Protein AF-A0A517WJJ6-F1 (afdb_monomer_lite)

Radius of gyration: 26.4 Å; chains: 1; bounding box: 79×37×72 Å

InterPro domains:
  IPR011010 DNA breaking-rejoining enzyme, catalytic core [SSF56349] (22-117)
  IPR013762 Integrase-like, catalytic domain superfamily [G3DSA:1.10.443.10] (5-131)

Organism: NCBI:txid2605989

Sequence (142 aa):
MDLEEQPGAINPDYINVLTIQHDRKFARIKRTERTLSSTVSKQIVDVGEKANVVVGDKGNIDKETGKRKPRYASAHDLRREFGERWSLKVMPDVLTLLMRHSNIDTTMKYYVGRNAQKAVEVIWEAHREISLTPRTELERGR

pLDDT: mean 73.51, std 19.71, range [34.72, 95.62]

Structure (mmCIF, N/CA/C/O backbone):
data_AF-A0A517WJJ6-F1
#
_entry.id   AF-A0A517WJJ6-F1
#
loop_
_atom_site.group_PDB
_atom_site.id
_atom_site.type_symbol
_atom_site.label_atom_id
_atom_site.label_alt_id
_atom_site.label_comp_id
_atom_site.label_asym_id
_atom_site.label_entity_id
_atom_site.label_seq_id
_atom_site.pdbx_PDB_ins_code
_atom_site.Cartn_x
_atom_site.Cartn_y
_atom_site.Cartn_z
_atom_site.occupancy
_atom_site.B_iso_or_equiv
_atom_site.auth_seq_id
_atom_site.auth_comp_id
_atom_site.auth_asym_id
_atom_site.auth_atom_id
_atom_site.pdbx_PDB_model_num
ATOM 1 N N . MET A 1 1 ? 59.094 -4.369 -13.770 1.00 36.78 1 MET A N 1
ATOM 2 C CA . MET A 1 1 ? 59.223 -2.941 -13.411 1.00 36.78 1 MET A CA 1
ATOM 3 C C . MET A 1 1 ? 58.435 -2.140 -14.428 1.00 36.78 1 MET A C 1
ATOM 5 O O . MET A 1 1 ? 59.007 -1.521 -15.310 1.00 36.78 1 MET A O 1
ATOM 9 N N . ASP A 1 2 ? 57.137 -2.405 -14.555 1.00 35.97 2 ASP A N 1
ATOM 10 C CA . ASP A 1 2 ? 56.042 -2.180 -13.583 1.00 35.97 2 ASP A CA 1
ATOM 11 C C . ASP A 1 2 ? 55.693 -0.697 -13.520 1.00 35.97 2 ASP A C 1
ATOM 13 O O . ASP A 1 2 ? 56.571 0.110 -13.246 1.00 35.97 2 ASP A O 1
ATOM 17 N N . LEU A 1 3 ? 54.457 -0.250 -13.681 1.00 36.34 3 LEU A N 1
ATOM 18 C CA . LEU A 1 3 ? 53.220 -0.775 -14.260 1.00 36.34 3 LEU A CA 1
ATOM 19 C C . LEU A 1 3 ? 52.378 0.498 -14.463 1.00 36.34 3 LEU A C 1
ATOM 21 O O . LEU A 1 3 ? 52.508 1.455 -13.700 1.00 36.34 3 LEU A O 1
ATOM 25 N N . GLU A 1 4 ? 51.569 0.504 -15.510 1.00 39.12 4 GLU A N 1
ATOM 26 C CA . GLU A 1 4 ? 50.706 1.599 -15.945 1.00 39.12 4 GLU A CA 1
ATOM 27 C C . GLU A 1 4 ? 49.874 2.247 -14.823 1.00 39.12 4 GLU A C 1
ATOM 29 O O . GLU A 1 4 ? 49.351 1.596 -13.917 1.00 39.12 4 GLU A O 1
ATOM 34 N N . GLU A 1 5 ? 49.730 3.563 -14.945 1.00 43.56 5 GLU A N 1
ATOM 35 C CA . GLU A 1 5 ? 48.856 4.432 -14.168 1.00 43.56 5 GLU A CA 1
ATOM 36 C C . GLU A 1 5 ? 47.384 3.993 -14.320 1.00 43.56 5 GLU A C 1
ATOM 38 O O . GLU A 1 5 ? 46.813 4.019 -15.409 1.00 43.56 5 GLU A O 1
ATOM 43 N N . GLN A 1 6 ? 46.769 3.546 -13.221 1.00 45.69 6 GLN A N 1
ATOM 44 C CA . GLN A 1 6 ? 45.377 3.080 -13.158 1.00 45.69 6 GLN A CA 1
ATOM 45 C C . GLN A 1 6 ? 44.413 4.268 -12.936 1.00 45.69 6 GLN A C 1
ATOM 47 O O . GLN A 1 6 ? 44.469 4.888 -11.869 1.00 45.69 6 GLN A O 1
ATOM 52 N N . PRO A 1 7 ? 43.471 4.581 -13.850 1.00 44.19 7 PRO A N 1
ATOM 53 C CA . PRO A 1 7 ? 42.428 5.573 -13.600 1.00 44.19 7 PRO A CA 1
ATOM 54 C C . PRO A 1 7 ? 41.241 4.913 -12.883 1.00 44.19 7 PRO A C 1
ATOM 56 O O . P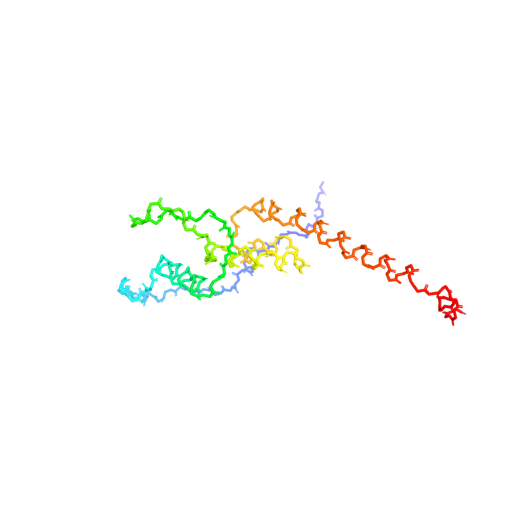RO A 1 7 ? 40.420 4.245 -13.508 1.00 44.19 7 PRO A O 1
ATOM 59 N N . GLY A 1 8 ? 41.126 5.075 -11.562 1.00 51.06 8 GLY A N 1
ATOM 60 C CA . GLY A 1 8 ? 40.000 4.447 -10.852 1.00 51.06 8 GLY A CA 1
ATOM 61 C C . GLY A 1 8 ? 39.767 4.788 -9.383 1.00 5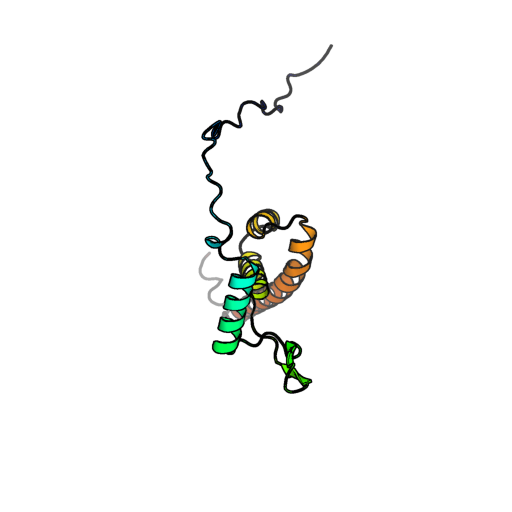1.06 8 GLY A C 1
ATOM 62 O O . GLY A 1 8 ? 38.820 4.263 -8.803 1.00 51.06 8 GLY A O 1
ATOM 63 N N . ALA A 1 9 ? 40.560 5.657 -8.758 1.00 41.28 9 ALA A N 1
ATOM 64 C CA . ALA A 1 9 ? 40.294 6.072 -7.383 1.00 41.28 9 ALA A CA 1
ATOM 65 C C . ALA A 1 9 ? 39.539 7.404 -7.378 1.00 41.28 9 ALA A C 1
ATOM 67 O O . ALA A 1 9 ? 40.116 8.467 -7.601 1.00 41.28 9 ALA A O 1
ATOM 68 N N . ILE A 1 10 ? 38.233 7.347 -7.115 1.00 46.09 10 ILE A N 1
ATOM 69 C CA . ILE A 1 10 ? 37.466 8.530 -6.722 1.00 46.09 10 ILE A CA 1
ATOM 70 C C . ILE A 1 10 ? 38.108 9.060 -5.436 1.00 46.09 10 ILE A C 1
ATOM 72 O O . ILE A 1 10 ? 38.103 8.380 -4.410 1.00 46.09 10 ILE A O 1
ATOM 76 N N . ASN A 1 11 ? 38.691 10.255 -5.516 1.00 44.34 11 ASN A N 1
ATOM 77 C CA . ASN A 1 11 ? 39.237 10.963 -4.368 1.00 44.34 11 ASN A CA 1
ATOM 78 C C . ASN A 1 11 ? 38.109 11.166 -3.323 1.00 44.34 11 ASN A C 1
ATOM 80 O O . ASN A 1 11 ? 37.075 11.749 -3.675 1.00 44.34 11 ASN A O 1
ATOM 84 N N . PRO A 1 12 ? 38.272 10.695 -2.068 1.00 45.41 12 PRO A N 1
ATOM 85 C CA . PRO A 1 12 ? 37.260 10.809 -1.011 1.00 45.41 12 PRO A CA 1
ATOM 86 C C . PRO A 1 12 ? 36.809 12.247 -0.712 1.00 45.41 12 PRO A C 1
ATOM 88 O O . PRO A 1 12 ? 35.748 12.443 -0.120 1.00 45.41 12 PRO A O 1
ATOM 91 N N . ASP A 1 13 ? 37.573 13.246 -1.157 1.00 41.84 13 ASP A N 1
ATOM 92 C CA . ASP A 1 13 ? 37.346 14.661 -0.861 1.00 41.84 13 ASP A CA 1
ATOM 93 C C . ASP A 1 13 ? 36.269 15.339 -1.738 1.00 41.84 13 ASP A C 1
ATOM 95 O O . ASP A 1 13 ? 35.949 16.509 -1.528 1.00 41.84 13 ASP A O 1
ATOM 99 N N . TYR A 1 14 ? 35.645 14.626 -2.688 1.00 39.62 14 TYR A N 1
ATOM 100 C CA . TYR A 1 14 ? 34.559 15.170 -3.528 1.00 39.62 14 TYR A CA 1
ATOM 101 C C . TYR A 1 14 ? 33.137 15.004 -2.963 1.00 39.62 14 TYR A C 1
ATOM 103 O O . TYR A 1 14 ? 32.167 15.345 -3.643 1.00 39.62 14 TYR A O 1
ATOM 111 N N . ILE A 1 15 ? 32.964 14.573 -1.709 1.00 41.25 15 ILE A N 1
ATOM 112 C CA . ILE A 1 15 ? 31.676 14.722 -1.007 1.00 41.25 15 ILE A CA 1
ATOM 113 C C . ILE A 1 15 ? 31.705 16.028 -0.214 1.00 41.25 15 ILE A C 1
ATOM 115 O O . ILE A 1 15 ? 31.764 16.046 1.012 1.00 41.25 15 ILE A O 1
ATOM 119 N N . ASN A 1 16 ? 31.649 17.147 -0.935 1.00 45.62 16 ASN A N 1
ATOM 120 C CA . ASN A 1 16 ? 31.342 18.440 -0.343 1.00 45.62 16 ASN A CA 1
ATOM 121 C C . ASN A 1 16 ? 29.924 18.858 -0.742 1.00 45.62 16 ASN A C 1
ATOM 123 O O . ASN A 1 16 ? 29.703 19.652 -1.652 1.00 45.62 16 ASN A O 1
ATOM 127 N N . VAL A 1 17 ? 28.948 18.293 -0.034 1.00 40.91 17 VAL A N 1
ATOM 128 C CA . VAL A 1 17 ? 27.649 18.932 0.174 1.00 40.91 17 VAL A CA 1
ATOM 129 C C . VAL A 1 17 ? 27.449 19.076 1.676 1.00 40.91 17 VAL A C 1
ATOM 131 O O . VAL A 1 17 ? 26.972 18.173 2.355 1.00 40.91 17 VAL A O 1
ATOM 134 N N . LEU A 1 18 ? 27.808 20.268 2.151 1.00 35.97 18 LEU A N 1
ATOM 135 C CA . LEU A 1 18 ? 27.302 20.902 3.366 1.00 35.97 18 LEU A CA 1
ATOM 136 C C . LEU A 1 18 ? 27.804 20.306 4.688 1.00 35.97 18 LEU A C 1
ATOM 138 O O . LEU A 1 18 ? 27.127 19.560 5.395 1.00 35.97 18 LEU A O 1
ATOM 142 N N . THR A 1 19 ? 28.965 20.813 5.090 1.00 34.72 19 THR A N 1
ATOM 143 C CA . THR A 1 19 ? 29.300 21.146 6.476 1.00 34.72 19 THR A CA 1
ATOM 144 C C . THR A 1 19 ? 28.159 21.913 7.167 1.00 34.72 19 THR A C 1
ATOM 146 O O . THR A 1 19 ? 28.157 23.137 7.250 1.00 34.72 19 THR A O 1
ATOM 149 N N . ILE A 1 20 ? 27.182 21.200 7.730 1.00 41.41 20 ILE A N 1
ATOM 150 C CA . ILE A 1 20 ? 26.311 21.741 8.783 1.00 41.41 20 ILE A CA 1
ATOM 151 C C . ILE A 1 20 ? 26.898 21.290 10.116 1.00 41.41 20 ILE A C 1
ATOM 153 O O . ILE A 1 20 ? 26.437 20.348 10.758 1.00 41.41 20 ILE A O 1
ATOM 157 N N . GLN A 1 21 ? 27.973 21.960 10.518 1.00 39.19 21 GLN A N 1
ATOM 158 C CA . GLN A 1 21 ? 28.452 21.919 11.888 1.00 39.19 21 GLN A CA 1
ATOM 159 C C . GLN A 1 21 ? 27.904 23.136 12.635 1.00 39.19 21 GLN A C 1
ATOM 161 O O . GLN A 1 21 ? 28.127 24.275 12.247 1.00 39.19 21 GLN A O 1
ATOM 166 N N . HIS A 1 22 ? 27.249 22.842 13.758 1.00 35.84 22 HIS A N 1
ATOM 167 C CA . HIS A 1 22 ? 27.057 23.726 14.906 1.00 35.84 22 HIS A CA 1
ATOM 168 C C . HIS A 1 22 ? 26.080 24.900 14.771 1.00 35.84 22 HIS A C 1
ATOM 170 O O . HIS A 1 22 ? 26.447 26.049 14.979 1.00 35.84 22 HIS A O 1
ATOM 176 N N . ASP A 1 23 ? 24.788 24.575 14.706 1.00 34.84 23 ASP A N 1
ATOM 177 C CA . ASP A 1 23 ? 23.844 25.274 15.581 1.00 34.84 23 ASP A CA 1
ATOM 178 C C . ASP A 1 23 ? 23.197 24.256 16.531 1.00 34.84 23 ASP A C 1
ATOM 180 O O . ASP A 1 23 ? 22.248 23.538 16.207 1.00 34.84 23 ASP A O 1
ATOM 184 N N . ARG A 1 24 ? 23.783 24.125 17.730 1.00 41.78 24 ARG A N 1
ATOM 185 C CA . ARG A 1 24 ? 23.243 23.330 18.848 1.00 41.78 24 ARG A CA 1
ATOM 186 C C . ARG A 1 24 ? 22.031 24.050 19.448 1.00 41.78 24 ARG A C 1
ATOM 188 O O . ARG A 1 24 ? 22.023 24.404 20.623 1.00 41.78 24 ARG A O 1
ATOM 195 N N . LYS A 1 25 ? 21.009 24.267 18.622 1.00 35.91 25 LYS A N 1
ATOM 196 C CA . LYS A 1 25 ? 19.709 24.836 18.987 1.00 35.91 25 LYS A CA 1
ATOM 197 C C . LYS A 1 25 ? 18.556 24.149 18.259 1.00 35.91 25 LYS A C 1
ATOM 199 O O . LYS A 1 25 ? 17.504 24.749 18.057 1.00 35.91 25 LYS A O 1
ATOM 204 N N . PHE A 1 26 ? 18.673 22.850 17.977 1.00 41.41 26 PHE A N 1
ATOM 205 C CA . PHE A 1 26 ? 17.470 22.018 17.915 1.00 41.41 26 PHE A CA 1
ATOM 206 C C . PHE A 1 26 ? 16.954 21.872 19.339 1.00 41.41 26 PHE A C 1
ATOM 208 O O . PHE A 1 26 ? 17.208 20.894 20.044 1.00 41.41 26 PHE A O 1
ATOM 215 N N . ALA A 1 27 ? 16.292 22.945 19.771 1.00 43.31 27 ALA A N 1
ATOM 216 C CA . ALA A 1 27 ? 15.492 23.018 20.961 1.00 43.31 27 ALA A CA 1
ATOM 217 C C . ALA A 1 27 ? 14.729 21.706 21.093 1.00 43.31 27 ALA A C 1
ATOM 219 O O . ALA A 1 27 ? 14.207 21.155 20.121 1.00 43.31 27 ALA A O 1
ATOM 220 N N . ARG A 1 28 ? 14.701 21.193 22.314 1.00 46.81 28 ARG A N 1
ATOM 221 C CA . ARG A 1 28 ? 13.876 20.069 22.721 1.00 46.81 28 ARG A CA 1
ATOM 222 C C . ARG A 1 28 ? 12.412 20.440 22.460 1.00 46.81 28 ARG A C 1
ATOM 224 O O . ARG A 1 28 ? 11.734 20.882 23.381 1.00 46.81 28 ARG A O 1
ATOM 231 N N . ILE A 1 29 ? 11.948 20.306 21.212 1.00 50.16 29 ILE A N 1
ATOM 232 C CA . ILE A 1 29 ? 10.544 20.478 20.834 1.00 50.16 29 ILE A CA 1
ATOM 233 C C . ILE A 1 29 ? 9.796 19.542 21.769 1.00 50.16 29 ILE A C 1
ATOM 235 O O . ILE A 1 29 ? 10.063 18.333 21.785 1.00 50.16 29 ILE A O 1
ATOM 239 N N . LYS A 1 30 ? 8.961 20.123 22.634 1.00 45.53 30 LYS A N 1
ATOM 240 C CA . LYS A 1 30 ? 8.178 19.393 23.629 1.00 45.53 30 LYS A CA 1
ATOM 241 C C . LYS A 1 30 ? 7.527 18.226 22.890 1.00 45.53 30 LYS A C 1
ATOM 243 O O . LYS A 1 30 ? 6.854 18.436 21.887 1.00 45.53 30 LYS A O 1
ATOM 248 N N . ARG A 1 31 ? 7.745 16.990 23.354 1.00 52.34 31 ARG A N 1
ATOM 249 C CA . ARG A 1 31 ? 7.252 15.754 22.706 1.00 52.34 31 ARG A CA 1
ATOM 250 C C . ARG A 1 31 ? 5.741 15.796 22.395 1.00 52.34 31 ARG A C 1
ATOM 252 O O . ARG A 1 31 ? 5.283 15.041 21.552 1.00 52.34 31 ARG A O 1
ATOM 259 N N . THR A 1 32 ? 5.007 16.687 23.060 1.00 54.16 32 THR A N 1
ATOM 260 C CA . THR A 1 32 ? 3.589 17.020 22.877 1.00 54.16 32 THR A CA 1
ATOM 261 C C . THR A 1 32 ? 3.244 17.676 21.529 1.00 54.16 32 THR A C 1
ATOM 263 O O . THR A 1 32 ? 2.128 17.493 21.064 1.00 54.16 32 THR A O 1
ATOM 266 N N . GLU A 1 33 ? 4.158 18.403 20.879 1.00 62.25 33 GLU A N 1
ATOM 267 C CA . GLU A 1 33 ? 3.865 19.154 19.637 1.00 62.25 33 GLU A CA 1
ATOM 268 C C . GLU A 1 33 ? 4.087 18.342 18.352 1.00 62.25 33 GLU A C 1
ATOM 270 O O . GLU A 1 33 ? 3.628 18.734 17.282 1.00 62.25 33 GLU A O 1
ATOM 275 N N . ARG A 1 34 ? 4.761 17.186 18.432 1.00 67.81 34 ARG A N 1
ATOM 276 C CA . ARG A 1 34 ? 4.851 16.255 17.299 1.00 67.81 34 ARG A CA 1
ATOM 277 C C . ARG A 1 34 ? 3.756 15.212 17.409 1.00 67.81 34 ARG A C 1
ATOM 279 O O . ARG A 1 34 ? 3.708 14.454 18.378 1.00 67.81 34 ARG A O 1
ATOM 286 N N . THR A 1 35 ? 2.919 15.121 16.382 1.00 79.69 35 THR A N 1
ATOM 287 C CA . THR A 1 35 ? 1.992 14.001 16.243 1.00 79.69 35 THR A CA 1
ATOM 288 C C . THR A 1 35 ? 2.777 12.692 16.204 1.00 79.69 35 THR A C 1
ATOM 290 O O . THR A 1 35 ? 3.791 12.549 15.518 1.00 79.69 35 THR A O 1
ATOM 293 N N . LEU A 1 36 ? 2.332 11.719 16.998 1.00 86.88 36 LEU A N 1
ATOM 294 C CA . LEU A 1 36 ? 2.928 10.391 16.987 1.00 86.88 36 LEU A CA 1
ATOM 295 C C . LEU A 1 36 ? 2.574 9.696 15.668 1.00 86.88 36 LEU A C 1
ATOM 297 O O . LEU A 1 36 ? 1.450 9.810 15.180 1.00 86.88 36 LEU A O 1
ATOM 301 N N . SER A 1 37 ? 3.503 8.904 15.130 1.00 86.19 37 SER A N 1
ATOM 302 C CA . SER A 1 37 ? 3.257 8.085 13.930 1.00 86.19 37 SER A CA 1
ATOM 303 C C . SER A 1 37 ? 2.036 7.167 14.093 1.00 86.19 37 SER A C 1
ATOM 305 O O . SER A 1 37 ? 1.256 6.971 13.160 1.00 86.19 37 SER A O 1
ATOM 307 N N . SER A 1 38 ? 1.800 6.671 15.311 1.00 88.56 38 SER A N 1
ATOM 308 C CA . SER A 1 38 ? 0.609 5.889 15.647 1.00 88.56 38 SER A CA 1
ATOM 309 C C . SER A 1 38 ? -0.687 6.692 15.521 1.00 88.56 38 SER A C 1
ATOM 311 O O . SER A 1 38 ? -1.694 6.137 15.092 1.00 88.56 38 SER A O 1
ATOM 313 N N . THR A 1 39 ? -0.675 7.986 15.851 1.00 90.94 39 THR A N 1
ATOM 314 C CA . THR A 1 39 ? -1.833 8.877 15.692 1.00 90.94 39 THR A CA 1
ATOM 315 C C . THR A 1 39 ? -2.157 9.076 14.218 1.00 90.94 39 THR A C 1
ATOM 317 O O . THR A 1 39 ? -3.298 8.867 13.821 1.00 90.94 39 THR A O 1
ATOM 320 N N . VAL A 1 40 ? -1.154 9.394 13.396 1.00 92.06 40 VAL A N 1
ATOM 321 C CA . VAL A 1 40 ? -1.339 9.555 11.944 1.00 92.06 40 VAL A CA 1
ATOM 322 C C . VAL A 1 40 ? -1.816 8.246 11.310 1.00 92.06 40 VAL A C 1
ATOM 324 O O . VAL A 1 40 ? -2.742 8.240 10.506 1.00 92.06 40 VAL A O 1
ATOM 327 N N . SER A 1 41 ? -1.240 7.114 11.720 1.00 92.19 41 SER A N 1
ATOM 328 C CA . SER A 1 41 ? -1.650 5.796 11.225 1.00 92.19 41 SER A CA 1
ATOM 329 C C . SER A 1 41 ? -3.113 5.487 11.546 1.00 92.19 41 SER A C 1
ATOM 331 O O . SER A 1 41 ? -3.820 4.973 10.683 1.00 92.19 41 SER A O 1
ATOM 333 N N . LYS A 1 42 ? -3.581 5.825 12.758 1.00 91.50 42 LYS A N 1
ATOM 334 C CA . LYS A 1 42 ? -4.997 5.691 13.139 1.00 91.50 42 LYS A CA 1
ATOM 335 C C . LYS A 1 42 ? -5.889 6.584 12.287 1.00 91.50 42 LYS A C 1
ATOM 337 O O . LYS A 1 42 ? -6.841 6.084 11.712 1.00 91.50 42 LYS A O 1
ATOM 342 N N . GLN A 1 43 ? -5.526 7.856 12.126 1.00 94.69 43 GLN A N 1
ATOM 343 C CA . GLN A 1 43 ? -6.287 8.787 11.290 1.00 94.69 43 GLN A CA 1
ATOM 344 C C . GLN A 1 43 ? -6.437 8.281 9.850 1.00 94.69 43 GLN A C 1
ATOM 346 O O . GLN A 1 43 ? -7.516 8.386 9.280 1.00 94.69 43 GLN A O 1
ATOM 351 N N . ILE A 1 44 ? -5.385 7.700 9.265 1.00 94.94 44 ILE A N 1
ATOM 352 C CA . ILE A 1 44 ? -5.455 7.118 7.916 1.00 94.94 44 ILE A CA 1
ATOM 353 C C . ILE A 1 44 ? -6.433 5.937 7.869 1.00 94.94 44 ILE A C 1
ATOM 355 O O . ILE A 1 44 ? -7.204 5.832 6.919 1.00 94.94 44 ILE A O 1
ATOM 359 N N . VAL A 1 45 ? -6.424 5.066 8.882 1.00 93.19 45 VAL A N 1
ATOM 360 C CA . VAL A 1 45 ? -7.380 3.950 8.972 1.00 93.19 45 VAL A CA 1
ATOM 361 C C . VAL A 1 45 ? -8.809 4.469 9.117 1.00 93.19 45 VAL A C 1
ATOM 363 O O . VAL A 1 45 ? -9.688 4.000 8.400 1.00 93.19 45 VAL A O 1
ATOM 366 N N . ASP A 1 46 ? -9.031 5.477 9.963 1.00 93.50 46 ASP A N 1
ATOM 367 C CA . ASP A 1 46 ? -10.348 6.095 10.148 1.00 93.50 46 ASP A CA 1
ATOM 368 C C . ASP A 1 46 ? -10.864 6.708 8.835 1.00 93.50 46 ASP A C 1
ATOM 370 O O . ASP A 1 46 ? -12.052 6.628 8.527 1.00 93.50 46 ASP A O 1
ATOM 374 N N . VAL A 1 47 ? -9.975 7.313 8.037 1.00 95.62 47 VAL A N 1
ATOM 375 C CA . VAL A 1 47 ? -10.305 7.797 6.688 1.00 95.62 47 VAL A CA 1
ATOM 376 C C . VAL A 1 47 ? -10.669 6.633 5.768 1.00 95.62 47 VAL A C 1
ATOM 378 O O . VAL A 1 47 ? -11.675 6.724 5.072 1.00 95.62 47 VAL A O 1
ATOM 381 N N . GLY A 1 48 ? -9.901 5.540 5.776 1.00 93.38 48 GLY A N 1
ATOM 382 C CA . GLY A 1 48 ? -10.186 4.346 4.975 1.00 93.38 48 GLY A CA 1
ATOM 383 C C . GLY A 1 48 ? -11.535 3.703 5.310 1.00 93.38 48 GLY A C 1
ATOM 384 O O . GLY A 1 48 ? -12.264 3.309 4.401 1.00 93.38 48 GLY A O 1
ATOM 385 N N . GLU A 1 49 ? -11.893 3.649 6.594 1.00 93.69 49 GLU A N 1
ATOM 386 C CA . GLU A 1 49 ? -13.190 3.157 7.073 1.00 93.69 49 GLU A CA 1
ATOM 387 C C . GLU A 1 49 ? -14.334 4.089 6.659 1.00 93.69 49 GLU A C 1
ATOM 389 O O . GLU A 1 49 ? -15.312 3.634 6.069 1.00 93.69 49 GLU A O 1
ATOM 394 N N . LYS A 1 50 ? -14.194 5.406 6.867 1.00 94.69 50 LYS A N 1
ATOM 395 C CA . LYS A 1 50 ? -15.203 6.397 6.445 1.00 94.69 50 LYS A CA 1
ATOM 396 C C . LYS A 1 50 ? -15.401 6.440 4.932 1.00 94.69 50 LYS A C 1
ATOM 398 O O . LYS A 1 50 ? -16.516 6.654 4.470 1.00 94.69 50 LYS A O 1
ATOM 403 N N . ALA A 1 51 ? -14.329 6.247 4.168 1.00 95.50 51 ALA A N 1
ATOM 404 C CA . ALA A 1 51 ? -14.368 6.158 2.712 1.00 95.50 51 ALA A CA 1
ATOM 405 C C . ALA A 1 51 ? -14.824 4.777 2.206 1.00 95.50 51 ALA A C 1
ATOM 407 O O . ALA A 1 51 ? -14.951 4.589 0.999 1.00 95.50 51 ALA A O 1
ATOM 408 N N . ASN A 1 52 ? -15.060 3.816 3.108 1.00 94.00 52 ASN A N 1
ATOM 409 C CA . ASN A 1 52 ? -15.463 2.446 2.804 1.00 94.00 52 ASN A CA 1
ATOM 410 C C . ASN A 1 52 ? -14.510 1.716 1.832 1.00 94.00 52 ASN A C 1
ATOM 412 O O . ASN A 1 52 ? -14.933 0.952 0.964 1.00 94.00 52 ASN A O 1
ATOM 416 N N . VAL A 1 53 ? -13.200 1.943 1.970 1.00 94.50 53 VAL A N 1
ATOM 417 C CA . VAL A 1 53 ? -12.180 1.282 1.142 1.00 94.50 53 VAL A CA 1
ATOM 418 C C . VAL A 1 53 ? -11.778 -0.037 1.800 1.00 94.50 53 VAL A C 1
ATOM 420 O O . VAL A 1 53 ? -10.883 -0.082 2.649 1.00 94.50 53 VAL A O 1
ATOM 423 N N . VAL A 1 54 ? -12.460 -1.118 1.421 1.00 93.56 54 VAL A N 1
ATOM 424 C CA . VAL A 1 54 ? -12.222 -2.471 1.946 1.00 93.56 54 VAL A CA 1
ATOM 425 C C . VAL A 1 54 ? -11.062 -3.138 1.204 1.00 93.56 54 VAL A C 1
ATOM 427 O O . VAL A 1 54 ? -11.063 -3.252 -0.016 1.00 93.56 54 VAL A O 1
ATOM 430 N N . VAL A 1 55 ? -10.074 -3.611 1.961 1.00 93.06 55 VAL A N 1
ATOM 431 C CA . VAL A 1 55 ? -8.860 -4.293 1.471 1.00 93.06 55 VAL A CA 1
ATOM 432 C C . VAL A 1 55 ? -8.790 -5.761 1.920 1.00 93.06 55 VAL A C 1
ATOM 434 O O . VAL A 1 55 ? -7.751 -6.408 1.783 1.00 93.06 55 VAL A O 1
ATOM 437 N N . GLY A 1 56 ? -9.865 -6.291 2.510 1.00 90.94 56 GLY A N 1
ATOM 438 C CA . GLY A 1 56 ? -10.025 -7.714 2.812 1.00 90.94 56 GLY A CA 1
ATOM 439 C C . GLY A 1 56 ? -11.113 -8.005 3.847 1.00 90.94 56 GLY A C 1
ATOM 440 O O . GLY A 1 56 ? -11.521 -7.131 4.605 1.00 90.94 56 GLY A O 1
ATOM 441 N N . ASP A 1 57 ? -11.532 -9.265 3.937 1.00 87.19 57 ASP A N 1
ATOM 442 C CA . ASP A 1 57 ? -12.693 -9.663 4.758 1.00 87.19 57 ASP A CA 1
ATOM 443 C C . ASP A 1 57 ? -12.353 -9.939 6.230 1.00 87.19 57 ASP A C 1
ATOM 445 O O . ASP A 1 57 ? -13.225 -10.120 7.076 1.00 87.19 57 ASP A O 1
ATOM 449 N N . LYS A 1 58 ? -11.059 -10.020 6.553 1.00 85.50 58 LYS A N 1
ATOM 450 C CA . LYS A 1 5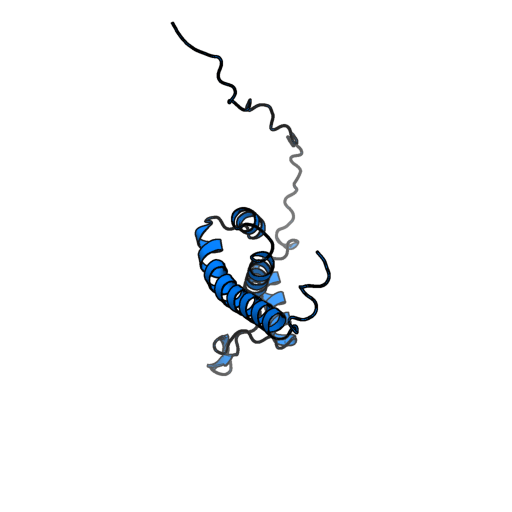8 ? -10.555 -10.440 7.867 1.00 85.50 58 LYS A CA 1
ATOM 451 C C . LYS A 1 58 ? -9.777 -9.309 8.533 1.00 85.50 58 LYS A C 1
ATOM 453 O O . LYS A 1 58 ? -8.551 -9.350 8.600 1.00 85.50 58 LYS A O 1
ATOM 458 N N . GLY A 1 59 ? -10.497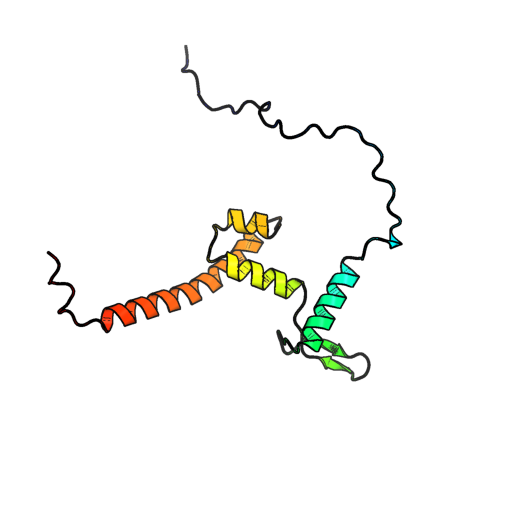 -8.303 9.013 1.00 82.50 59 GLY A N 1
ATOM 459 C CA . GLY A 1 59 ? -9.964 -7.240 9.860 1.00 82.50 59 GLY A CA 1
ATOM 460 C C . GLY A 1 59 ? -9.926 -7.620 11.342 1.00 82.50 59 GLY A C 1
ATOM 461 O O . GLY A 1 59 ? -10.033 -8.792 11.723 1.00 82.50 59 GLY A O 1
ATOM 462 N N . ASN A 1 60 ? -9.747 -6.605 12.187 1.00 82.62 60 ASN A N 1
ATOM 463 C CA . ASN A 1 60 ? -9.699 -6.779 13.636 1.00 82.62 60 ASN A CA 1
ATOM 464 C C . ASN A 1 60 ? -11.052 -7.243 14.186 1.00 82.62 60 ASN A C 1
ATOM 466 O O . ASN A 1 60 ? -12.113 -6.937 13.637 1.00 82.62 60 ASN A O 1
ATOM 470 N N . ILE A 1 61 ? -10.998 -7.978 15.295 1.00 84.00 61 ILE A N 1
ATOM 471 C CA . ILE A 1 61 ? -12.195 -8.352 16.043 1.00 84.00 61 ILE A CA 1
ATOM 472 C C . ILE A 1 61 ? -12.746 -7.094 16.711 1.00 84.00 61 ILE A C 1
ATOM 474 O O . ILE A 1 61 ? -12.022 -6.367 17.397 1.00 84.00 61 ILE A O 1
ATOM 478 N N . ASP A 1 62 ? -14.026 -6.841 16.481 1.00 81.88 62 ASP A N 1
ATOM 479 C CA . ASP A 1 62 ? -14.787 -5.846 17.208 1.00 81.88 62 ASP A CA 1
ATOM 480 C C . ASP A 1 62 ? -14.886 -6.260 18.681 1.00 81.88 62 ASP A C 1
ATOM 482 O O . ASP A 1 62 ? -15.310 -7.372 18.996 1.00 81.88 62 ASP A O 1
ATOM 486 N N . LYS A 1 63 ? -14.491 -5.362 19.583 1.00 82.06 63 LYS A N 1
ATOM 487 C CA . LYS A 1 63 ? -14.518 -5.619 21.025 1.00 82.06 63 LYS A CA 1
ATOM 488 C C . LYS A 1 63 ? -15.938 -5.666 21.591 1.00 82.06 63 LYS A C 1
ATOM 490 O O . LYS A 1 63 ? -16.130 -6.298 22.621 1.00 82.06 63 LYS A O 1
ATOM 495 N N . GLU A 1 64 ? -16.900 -5.015 20.943 1.00 82.75 64 GLU A N 1
ATOM 496 C CA . GLU A 1 64 ? -18.294 -4.966 21.390 1.00 82.75 64 GLU A CA 1
ATOM 497 C C . GLU A 1 64 ? -19.093 -6.145 20.837 1.00 82.75 64 GLU A C 1
ATOM 499 O O . GLU A 1 64 ? -19.807 -6.818 21.574 1.00 82.75 64 GLU A O 1
ATOM 504 N N . THR A 1 65 ? -18.953 -6.433 19.540 1.00 84.19 65 THR A N 1
ATOM 505 C CA . THR A 1 65 ? -19.760 -7.474 18.877 1.00 84.19 65 THR A CA 1
ATOM 506 C C . THR A 1 65 ? -19.083 -8.844 18.821 1.00 84.19 65 THR A C 1
ATOM 508 O O . THR A 1 65 ? -19.730 -9.832 18.474 1.00 84.19 65 THR A O 1
ATOM 511 N N . GLY A 1 66 ? -17.778 -8.925 19.109 1.00 85.94 66 GLY A N 1
ATOM 512 C CA . GLY A 1 66 ? -16.978 -10.153 19.019 1.00 85.94 66 GLY A CA 1
ATOM 513 C C . GLY A 1 66 ? -16.765 -10.672 17.590 1.00 85.94 66 GLY A C 1
ATOM 514 O O . GLY A 1 66 ? -16.101 -11.690 17.390 1.00 85.94 66 GLY A O 1
ATOM 515 N N . LYS A 1 67 ? -17.309 -9.988 16.576 1.00 85.75 67 LYS A N 1
ATOM 516 C CA . LYS A 1 67 ? -17.209 -10.371 15.163 1.00 85.75 67 LYS A CA 1
ATOM 517 C C . LYS A 1 67 ? -15.992 -9.725 14.510 1.00 85.75 67 LYS A C 1
ATOM 519 O O . LYS A 1 67 ? -15.536 -8.659 14.918 1.00 85.75 67 LYS A O 1
ATOM 524 N N . ARG A 1 68 ? -15.454 -10.357 13.463 1.00 85.56 68 ARG A N 1
ATOM 525 C CA . ARG A 1 68 ? -14.405 -9.733 12.645 1.00 85.56 68 ARG A CA 1
ATOM 526 C C . ARG A 1 68 ? -15.010 -8.619 11.804 1.00 85.56 68 ARG A C 1
ATOM 528 O O . ARG A 1 68 ? -15.962 -8.862 11.068 1.00 85.56 68 ARG A O 1
ATOM 535 N N . LYS A 1 69 ? -14.434 -7.423 11.897 1.00 86.75 69 LYS A N 1
ATOM 536 C CA . LYS A 1 69 ? -14.740 -6.334 10.968 1.00 86.75 69 LYS A CA 1
ATOM 537 C C . LYS A 1 69 ? -14.047 -6.580 9.626 1.00 86.75 69 LYS A C 1
ATOM 539 O O . LYS A 1 69 ? -13.005 -7.243 9.607 1.00 86.75 69 LYS A O 1
ATOM 544 N N . PRO A 1 70 ? -14.560 -6.015 8.522 1.00 91.19 70 PRO A N 1
ATOM 545 C CA . PRO A 1 70 ? -13.780 -5.863 7.302 1.00 91.19 70 PRO A CA 1
ATOM 546 C C . PRO A 1 70 ? -12.457 -5.143 7.590 1.00 91.19 70 PRO A C 1
ATOM 548 O O . PRO A 1 70 ? -12.352 -4.312 8.496 1.00 91.19 70 PRO A O 1
ATOM 551 N N . ARG A 1 71 ? -11.417 -5.478 6.832 1.00 92.56 71 ARG A N 1
ATOM 552 C CA . ARG A 1 71 ? -10.134 -4.782 6.880 1.00 92.56 71 ARG A CA 1
ATOM 553 C C . ARG A 1 71 ? -10.219 -3.577 5.950 1.00 92.56 71 ARG A C 1
ATOM 555 O O . ARG A 1 71 ? -10.340 -3.759 4.743 1.00 92.56 71 ARG A O 1
ATOM 562 N N . TYR A 1 72 ? -10.112 -2.374 6.500 1.00 94.56 72 TYR A N 1
ATOM 563 C CA . TYR A 1 72 ? -10.073 -1.133 5.722 1.00 94.56 72 TYR A CA 1
ATOM 564 C C . TYR A 1 72 ? -8.645 -0.701 5.379 1.00 94.56 72 TYR A C 1
ATOM 566 O O . TYR A 1 72 ? -7.678 -1.146 6.010 1.00 94.56 72 TYR A O 1
ATOM 574 N N . ALA A 1 73 ? -8.521 0.145 4.354 1.00 94.62 73 ALA A N 1
ATOM 575 C CA . ALA A 1 73 ? -7.244 0.663 3.881 1.00 94.62 73 ALA A CA 1
ATOM 576 C C . ALA A 1 73 ? -6.473 1.394 4.991 1.00 94.62 73 ALA A C 1
ATOM 578 O O . ALA A 1 73 ? -7.012 2.216 5.728 1.00 94.62 73 ALA A O 1
ATOM 579 N N . SER A 1 74 ? -5.180 1.098 5.084 1.00 94.75 74 SER A N 1
ATOM 580 C CA . SER A 1 74 ? -4.266 1.655 6.078 1.00 94.75 74 SER A CA 1
ATOM 581 C C . SER A 1 74 ? -3.063 2.338 5.425 1.00 94.75 74 SER A C 1
ATOM 583 O O . SER A 1 74 ? -2.822 2.214 4.223 1.00 94.75 74 SER A O 1
ATOM 585 N N . ALA A 1 75 ? -2.235 3.003 6.236 1.00 94.12 75 ALA A N 1
ATOM 586 C CA . ALA A 1 75 ? -0.976 3.600 5.780 1.00 94.12 75 ALA A CA 1
ATOM 587 C C . ALA A 1 75 ? -0.047 2.580 5.092 1.00 94.12 75 ALA A C 1
ATOM 589 O O . ALA A 1 75 ? 0.683 2.912 4.157 1.00 94.12 75 ALA A O 1
ATOM 590 N N . HIS A 1 76 ? -0.096 1.319 5.531 1.00 90.38 76 HIS A N 1
ATOM 591 C CA . HIS A 1 76 ? 0.667 0.236 4.915 1.00 90.38 76 HIS A CA 1
ATOM 592 C C . HIS A 1 76 ? 0.171 -0.089 3.509 1.00 90.38 76 HIS A C 1
ATOM 594 O O . HIS A 1 76 ? 0.983 -0.316 2.615 1.00 90.38 76 HIS A O 1
ATOM 600 N N . ASP A 1 77 ? -1.146 -0.083 3.306 1.00 93.06 77 ASP A N 1
ATOM 601 C CA . ASP A 1 77 ? -1.745 -0.330 1.994 1.00 93.06 77 ASP A CA 1
ATOM 602 C C . ASP A 1 77 ? -1.399 0.814 1.037 1.00 93.06 77 ASP A C 1
ATOM 604 O O . ASP A 1 77 ? -0.915 0.554 -0.058 1.00 93.06 77 ASP A O 1
ATOM 608 N N . LEU A 1 78 ? -1.482 2.073 1.487 1.00 92.06 78 LEU A N 1
ATOM 609 C CA . LEU A 1 78 ? -1.050 3.230 0.689 1.00 92.06 78 LEU A CA 1
ATOM 610 C C . LEU A 1 78 ? 0.405 3.106 0.223 1.00 92.06 78 LEU A C 1
ATOM 612 O O . LEU A 1 78 ? 0.716 3.343 -0.944 1.00 92.06 78 LEU A O 1
ATOM 616 N N . ARG A 1 79 ? 1.302 2.693 1.123 1.00 91.25 79 ARG A N 1
ATOM 617 C CA . ARG A 1 79 ? 2.707 2.461 0.780 1.00 91.25 79 ARG A CA 1
ATOM 618 C C . ARG A 1 79 ? 2.872 1.317 -0.228 1.00 91.25 79 ARG A C 1
ATOM 620 O O . AR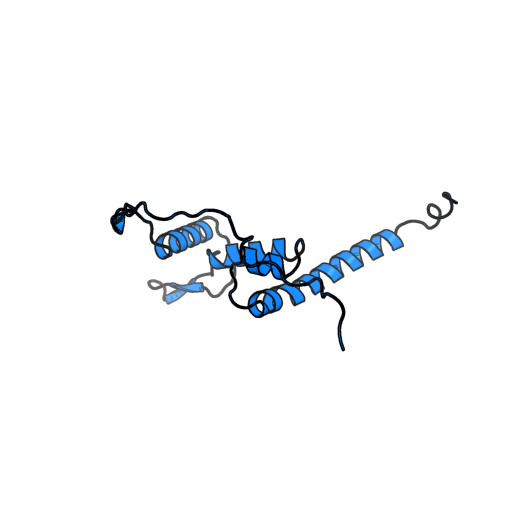G A 1 79 ? 3.702 1.422 -1.127 1.00 91.25 79 ARG A O 1
ATOM 627 N N . ARG A 1 80 ? 2.110 0.227 -0.094 1.00 88.81 80 ARG A N 1
ATOM 628 C CA . ARG A 1 80 ? 2.141 -0.908 -1.036 1.00 88.81 80 ARG A CA 1
ATOM 629 C C . ARG A 1 80 ? 1.651 -0.513 -2.427 1.00 88.81 80 ARG A C 1
ATOM 631 O O . ARG A 1 80 ? 2.321 -0.835 -3.403 1.00 88.81 80 ARG A O 1
ATOM 638 N N . GLU A 1 81 ? 0.547 0.220 -2.497 1.00 89.25 81 GLU A N 1
ATOM 639 C CA . GLU A 1 81 ? -0.021 0.741 -3.744 1.00 89.25 81 GLU A CA 1
ATOM 640 C C . GLU A 1 81 ? 0.933 1.714 -4.442 1.00 89.25 81 GLU A C 1
ATOM 642 O O . GLU A 1 81 ? 1.113 1.665 -5.658 1.00 89.25 81 GLU A O 1
ATOM 647 N N . PHE A 1 82 ? 1.596 2.583 -3.672 1.00 91.50 82 PHE A N 1
ATOM 648 C CA . PHE A 1 82 ? 2.648 3.448 -4.200 1.00 91.50 82 PHE A CA 1
ATOM 649 C C . PHE A 1 82 ? 3.775 2.623 -4.836 1.00 91.50 82 PHE A C 1
ATOM 651 O O . PHE A 1 82 ? 4.131 2.864 -5.989 1.00 91.50 82 PHE A O 1
ATOM 658 N N . GLY A 1 83 ? 4.292 1.619 -4.123 1.00 89.19 83 GLY A N 1
ATOM 659 C CA . GLY A 1 83 ? 5.361 0.765 -4.635 1.00 89.19 83 GLY A CA 1
ATOM 660 C C . GLY A 1 83 ? 4.974 0.013 -5.909 1.00 89.19 83 GLY A C 1
ATOM 661 O O . GLY A 1 83 ? 5.771 -0.052 -6.838 1.00 89.19 83 GLY A O 1
ATOM 662 N N . GLU A 1 84 ? 3.739 -0.485 -5.991 1.00 86.56 84 GLU A N 1
ATOM 663 C CA . GLU A 1 84 ? 3.235 -1.181 -7.180 1.00 86.56 84 GLU A CA 1
ATOM 664 C C . GLU A 1 84 ? 3.113 -0.261 -8.400 1.00 86.56 84 GLU A C 1
ATOM 666 O O . GLU A 1 84 ? 3.473 -0.639 -9.511 1.00 86.56 84 GLU A O 1
ATOM 671 N N . ARG A 1 85 ? 2.619 0.967 -8.224 1.00 87.88 85 ARG A N 1
ATOM 672 C CA . ARG A 1 85 ? 2.491 1.902 -9.355 1.00 87.88 85 ARG A CA 1
ATOM 673 C C . ARG A 1 85 ? 3.847 2.344 -9.889 1.00 87.88 85 ARG A C 1
ATOM 675 O O . ARG A 1 85 ? 3.982 2.609 -11.083 1.00 87.88 85 ARG A O 1
ATOM 682 N N . TRP A 1 86 ? 4.838 2.449 -9.010 1.00 89.19 86 TRP A N 1
ATOM 683 C CA . TRP A 1 86 ? 6.187 2.855 -9.383 1.00 89.19 86 TRP A CA 1
ATOM 684 C C . TRP A 1 86 ? 7.043 1.696 -9.899 1.00 89.19 86 TRP A C 1
ATOM 686 O O . TRP A 1 86 ? 7.916 1.942 -10.726 1.00 89.19 86 TRP A O 1
ATOM 696 N N . SER A 1 87 ? 6.764 0.441 -9.527 1.00 86.81 87 SER A N 1
ATOM 697 C CA . SER A 1 87 ? 7.511 -0.728 -10.025 1.00 86.81 87 SER A CA 1
ATOM 698 C C . SER A 1 87 ? 7.392 -0.969 -11.526 1.00 86.81 87 SER A C 1
ATOM 700 O O . SER A 1 87 ? 8.161 -1.751 -12.074 1.00 86.81 87 SER A O 1
ATOM 702 N N . LEU A 1 88 ? 6.435 -0.321 -12.189 1.00 84.19 88 LEU A N 1
ATOM 703 C CA . LEU A 1 88 ? 6.282 -0.338 -13.645 1.00 84.19 88 LEU A CA 1
ATOM 704 C C . LEU A 1 88 ? 7.080 0.772 -14.344 1.00 84.19 88 LEU A C 1
ATOM 706 O O . LEU A 1 88 ? 7.194 0.766 -15.563 1.00 84.19 88 LEU A O 1
ATOM 710 N N . LYS A 1 89 ? 7.586 1.753 -13.589 1.00 85.56 89 LYS A N 1
ATOM 711 C CA . LYS A 1 89 ? 8.161 2.996 -14.126 1.00 85.56 89 LYS A CA 1
ATOM 712 C C . LYS A 1 89 ? 9.648 3.150 -13.844 1.00 85.56 89 LYS A C 1
ATOM 714 O O . LYS A 1 89 ? 10.321 3.878 -14.563 1.00 85.56 89 LYS A O 1
ATOM 719 N N . VAL A 1 90 ? 10.149 2.531 -12.776 1.00 85.69 90 VAL A N 1
ATOM 720 C CA . VAL A 1 90 ? 11.538 2.694 -12.336 1.00 85.69 90 VAL A CA 1
ATOM 721 C C . VAL A 1 90 ? 12.211 1.351 -12.088 1.00 85.69 90 VAL A C 1
ATOM 723 O O . VAL A 1 90 ? 11.558 0.364 -11.752 1.00 85.69 90 VAL A O 1
ATOM 726 N N . MET A 1 91 ? 13.539 1.341 -12.209 1.00 83.44 91 MET A N 1
ATOM 727 C CA . MET A 1 91 ? 14.358 0.176 -11.884 1.00 83.44 91 MET A CA 1
ATOM 728 C C . MET A 1 91 ? 14.264 -0.182 -10.385 1.00 83.44 91 MET A C 1
ATOM 730 O O . MET A 1 91 ? 14.073 0.715 -9.552 1.00 83.44 91 MET A O 1
ATOM 734 N N . PRO A 1 92 ? 14.435 -1.467 -10.009 1.00 84.31 92 PRO A N 1
ATOM 735 C CA . PRO A 1 92 ? 14.290 -1.929 -8.623 1.00 84.31 92 PRO A CA 1
ATOM 736 C C . PRO A 1 92 ? 15.155 -1.197 -7.587 1.00 84.31 92 PRO A C 1
ATOM 738 O O . PRO A 1 92 ? 14.706 -0.980 -6.457 1.00 84.31 92 PRO A O 1
ATOM 741 N N . ASP A 1 93 ? 16.360 -0.770 -7.962 1.00 86.00 93 ASP A N 1
ATOM 742 C CA . ASP A 1 93 ? 17.282 -0.062 -7.065 1.00 86.00 93 ASP A CA 1
ATOM 743 C C . ASP A 1 93 ? 16.728 1.312 -6.667 1.00 86.00 93 ASP A C 1
ATOM 745 O O . ASP A 1 93 ? 16.664 1.660 -5.485 1.00 86.00 93 ASP A O 1
ATOM 749 N N . VAL A 1 94 ? 16.207 2.057 -7.647 1.00 88.12 94 VAL A N 1
ATOM 750 C CA . VAL A 1 94 ? 15.550 3.355 -7.427 1.00 88.12 94 VAL A CA 1
ATOM 751 C C . VAL A 1 94 ? 14.289 3.178 -6.583 1.00 88.12 94 VAL A C 1
ATOM 753 O O . VAL A 1 94 ? 14.050 3.940 -5.643 1.00 88.12 94 VAL A O 1
ATOM 756 N N . LEU A 1 95 ? 13.493 2.142 -6.862 1.00 88.44 95 LEU A N 1
ATOM 757 C CA . LEU A 1 95 ? 12.291 1.853 -6.081 1.00 88.44 95 LEU A CA 1
ATOM 758 C C . LEU A 1 95 ? 12.617 1.542 -4.614 1.00 88.44 95 LEU A C 1
ATOM 760 O O . LEU A 1 95 ? 11.893 1.967 -3.715 1.00 88.44 95 LEU A O 1
ATOM 764 N N . THR A 1 96 ? 13.715 0.832 -4.356 1.00 88.44 96 THR A N 1
ATOM 765 C CA . THR A 1 96 ? 14.171 0.492 -2.999 1.00 88.44 96 THR A CA 1
ATOM 766 C C . THR A 1 96 ? 14.513 1.746 -2.195 1.00 88.44 96 THR A C 1
ATOM 768 O O . THR A 1 96 ? 14.110 1.847 -1.031 1.00 88.44 96 THR A O 1
ATOM 771 N N . LEU A 1 97 ? 15.148 2.740 -2.830 1.00 89.88 97 LEU A N 1
ATOM 772 C CA . LEU A 1 97 ? 15.420 4.050 -2.231 1.00 89.88 97 LEU A CA 1
ATOM 773 C C . LEU A 1 97 ? 14.129 4.821 -1.923 1.00 89.88 97 LEU A C 1
ATOM 775 O O . LEU A 1 97 ? 13.948 5.281 -0.793 1.00 89.88 97 LEU A O 1
ATOM 779 N N . LEU A 1 98 ? 13.201 4.903 -2.884 1.00 89.81 98 LEU A N 1
ATOM 780 C CA . LEU A 1 98 ? 11.904 5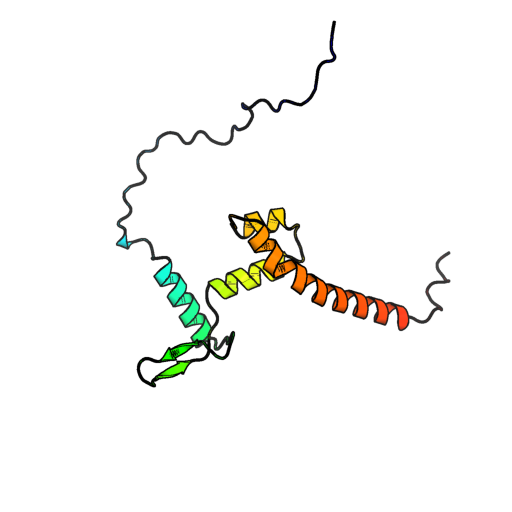.575 -2.702 1.00 89.81 98 LEU A CA 1
ATOM 781 C C . LEU A 1 98 ? 11.086 4.947 -1.567 1.00 89.81 98 LEU A C 1
ATOM 783 O O . LEU A 1 98 ? 10.451 5.643 -0.775 1.00 89.81 98 LEU A O 1
ATOM 787 N N . MET A 1 99 ? 11.131 3.621 -1.461 1.00 90.38 99 MET A N 1
ATOM 788 C CA . MET A 1 99 ? 10.413 2.861 -0.444 1.00 90.38 99 MET A CA 1
ATOM 789 C C . MET A 1 99 ? 11.133 2.851 0.910 1.00 90.38 99 MET A C 1
ATOM 791 O O . MET A 1 99 ? 10.501 2.530 1.918 1.00 90.38 99 MET A O 1
ATOM 795 N N . ARG A 1 100 ? 12.422 3.210 0.970 1.00 88.75 100 ARG A N 1
ATOM 796 C CA . ARG A 1 100 ? 13.281 3.092 2.164 1.00 88.75 100 ARG A CA 1
ATOM 797 C C . ARG A 1 100 ? 13.334 1.663 2.723 1.00 88.75 100 ARG A C 1
ATOM 799 O O . ARG A 1 100 ? 13.255 1.461 3.933 1.00 88.75 100 ARG A O 1
ATOM 806 N N . HIS A 1 101 ? 13.407 0.657 1.851 1.00 89.88 101 HIS A N 1
ATOM 807 C CA . HIS A 1 101 ? 13.647 -0.721 2.291 1.00 89.88 101 HIS A CA 1
ATOM 808 C C . HIS A 1 101 ? 15.130 -0.913 2.629 1.00 89.88 101 HIS A C 1
ATOM 810 O O . HIS A 1 101 ? 15.992 -0.492 1.867 1.00 89.88 101 HIS A O 1
ATOM 816 N N . SER A 1 102 ? 15.423 -1.582 3.746 1.00 85.62 102 SER A N 1
ATOM 817 C CA . SER A 1 102 ? 16.798 -1.931 4.131 1.00 85.62 102 SER A CA 1
ATOM 818 C C . SER A 1 102 ? 17.370 -3.112 3.341 1.00 85.62 102 SER A C 1
ATOM 820 O O . SER A 1 102 ? 18.583 -3.251 3.262 1.00 85.62 102 SER A O 1
ATOM 822 N N . ASN A 1 103 ? 16.509 -3.960 2.769 1.00 83.12 103 ASN A N 1
ATOM 823 C CA . ASN A 1 103 ? 16.892 -5.088 1.924 1.00 83.12 103 ASN A CA 1
ATOM 824 C C . ASN A 1 103 ? 16.081 -5.057 0.615 1.00 83.12 103 ASN A C 1
ATOM 826 O O . ASN A 1 103 ? 14.844 -5.025 0.645 1.00 83.12 103 ASN A O 1
ATOM 830 N N . ILE A 1 104 ? 16.787 -5.112 -0.518 1.00 78.62 104 ILE A N 1
ATOM 831 C CA . ILE A 1 104 ? 16.226 -5.160 -1.871 1.00 78.62 104 ILE A CA 1
ATOM 832 C C . ILE A 1 104 ? 15.317 -6.373 -2.110 1.00 78.62 104 ILE A C 1
ATOM 834 O O . ILE A 1 104 ? 14.332 -6.253 -2.839 1.00 78.62 104 ILE A O 1
ATOM 838 N N . ASP A 1 105 ? 15.539 -7.495 -1.418 1.00 82.06 105 ASP A N 1
ATOM 839 C CA . ASP A 1 105 ? 14.670 -8.678 -1.489 1.00 82.06 105 ASP A CA 1
ATOM 840 C C . ASP A 1 105 ? 13.217 -8.330 -1.145 1.00 82.06 105 ASP A C 1
ATOM 842 O O . ASP A 1 105 ? 12.272 -8.872 -1.720 1.00 82.06 105 ASP A O 1
ATOM 846 N N . THR A 1 106 ? 13.020 -7.369 -0.234 1.00 77.38 106 THR A N 1
ATOM 847 C CA . THR A 1 106 ? 11.684 -6.885 0.140 1.00 77.38 106 THR A CA 1
ATOM 848 C C . THR A 1 106 ? 11.023 -6.133 -1.011 1.00 77.38 106 THR A C 1
ATOM 850 O O . THR A 1 106 ? 9.810 -6.203 -1.165 1.00 77.38 106 THR A O 1
ATOM 853 N N . THR A 1 107 ? 11.784 -5.431 -1.847 1.00 78.31 107 THR A N 1
ATOM 854 C CA . THR A 1 107 ? 11.256 -4.811 -3.068 1.00 78.31 107 THR A CA 1
ATOM 855 C C . THR A 1 107 ? 10.955 -5.892 -4.109 1.00 78.31 107 THR A C 1
ATOM 857 O O . THR A 1 107 ? 9.836 -5.977 -4.611 1.00 78.31 107 THR A O 1
ATOM 860 N N . MET A 1 108 ? 11.903 -6.787 -4.376 1.00 77.62 108 MET A N 1
ATOM 861 C CA . MET A 1 108 ? 11.774 -7.785 -5.442 1.00 77.62 108 MET A CA 1
ATOM 862 C C . MET A 1 108 ? 10.632 -8.780 -5.200 1.00 77.62 108 MET A C 1
ATOM 864 O O . MET A 1 108 ? 9.835 -9.036 -6.106 1.00 77.62 108 MET A O 1
ATOM 868 N N . LYS A 1 109 ? 10.478 -9.273 -3.962 1.00 76.75 109 LYS A N 1
ATOM 869 C CA . LYS A 1 109 ? 9.477 -10.292 -3.599 1.00 76.75 109 LYS A CA 1
ATOM 870 C C . LYS A 1 109 ? 8.043 -9.900 -3.952 1.00 76.75 109 LYS A C 1
ATOM 872 O O . LYS A 1 109 ? 7.243 -10.762 -4.304 1.00 76.75 109 LYS A O 1
ATOM 877 N N . TYR A 1 110 ? 7.692 -8.623 -3.823 1.00 66.44 110 TYR A N 1
ATOM 878 C CA . TYR A 1 110 ? 6.304 -8.191 -3.982 1.00 66.44 110 TYR A CA 1
ATOM 879 C C . TYR A 1 110 ? 5.964 -7.701 -5.391 1.00 66.44 110 TYR A C 1
ATOM 881 O O . TYR A 1 110 ? 4.773 -7.667 -5.706 1.00 66.44 110 TYR A O 1
ATOM 889 N N . TYR A 1 111 ? 6.943 -7.317 -6.218 1.00 67.75 111 TYR A N 1
ATOM 890 C CA . TYR A 1 111 ? 6.667 -6.608 -7.477 1.00 67.75 111 TYR A CA 1
ATOM 891 C C . TYR A 1 111 ? 7.036 -7.387 -8.743 1.00 67.75 111 TYR A C 1
ATOM 893 O O . TYR A 1 111 ? 6.349 -7.228 -9.746 1.00 67.75 111 TYR A O 1
ATOM 901 N N . VAL A 1 112 ? 8.017 -8.295 -8.706 1.00 64.81 112 VAL A N 1
ATOM 902 C CA . VAL A 1 112 ? 8.401 -9.086 -9.895 1.00 64.81 112 VAL A CA 1
ATOM 903 C C . VAL A 1 112 ? 7.242 -9.961 -10.392 1.00 64.81 112 VAL A C 1
ATOM 905 O O . VAL A 1 112 ? 6.918 -9.945 -11.576 1.00 64.81 112 VAL A O 1
ATOM 908 N N . GLY A 1 113 ? 6.557 -10.665 -9.483 1.00 63.91 113 GLY A N 1
ATOM 909 C CA . GLY A 1 113 ? 5.444 -11.554 -9.845 1.00 63.91 113 GLY A CA 1
ATOM 910 C C . GLY A 1 113 ? 4.205 -10.824 -10.380 1.00 63.91 113 GLY A C 1
ATOM 911 O O . GLY A 1 113 ? 3.599 -11.275 -11.347 1.00 63.91 113 GLY A O 1
ATOM 912 N N . ARG A 1 114 ? 3.857 -9.667 -9.798 1.00 63.00 114 ARG A N 1
ATOM 913 C CA . ARG A 1 114 ? 2.704 -8.855 -10.237 1.00 63.00 114 ARG A CA 1
ATOM 914 C C . ARG A 1 114 ? 2.965 -8.111 -11.543 1.00 63.00 114 ARG A C 1
ATOM 916 O O . ARG A 1 114 ? 2.057 -7.974 -12.360 1.00 63.00 114 ARG A O 1
ATOM 923 N N . ASN A 1 115 ? 4.208 -7.688 -11.773 1.00 66.00 115 ASN A N 1
ATOM 924 C CA . ASN A 1 115 ? 4.613 -7.119 -13.054 1.00 66.00 115 ASN A CA 1
ATOM 925 C C . ASN A 1 115 ? 4.495 -8.153 -14.185 1.00 66.00 115 ASN A C 1
ATOM 927 O O . ASN A 1 115 ? 4.082 -7.783 -15.276 1.00 66.00 115 ASN A O 1
ATOM 931 N N . ALA A 1 116 ? 4.789 -9.436 -13.935 1.00 67.62 116 ALA A N 1
ATOM 932 C CA . ALA A 1 116 ? 4.660 -10.480 -14.954 1.00 67.62 116 ALA A CA 1
ATOM 933 C C . ALA A 1 116 ? 3.208 -10.656 -15.439 1.00 67.62 116 ALA A C 1
ATOM 935 O O . ALA A 1 116 ? 2.975 -10.750 -16.638 1.00 67.62 116 ALA A O 1
ATOM 936 N N . GLN A 1 117 ? 2.226 -10.636 -14.531 1.00 72.25 117 GLN A N 1
ATOM 937 C CA . GLN A 1 117 ? 0.803 -10.745 -14.889 1.00 72.25 117 GLN A CA 1
ATOM 938 C C . GLN A 1 117 ? 0.332 -9.551 -15.728 1.00 72.25 117 GLN A C 1
ATOM 940 O O . GLN A 1 117 ? -0.247 -9.742 -16.794 1.00 72.25 117 GLN A O 1
ATOM 945 N N . LYS A 1 118 ? 0.673 -8.325 -15.310 1.00 72.00 118 LYS A N 1
ATOM 946 C CA . LYS A 1 118 ? 0.380 -7.110 -16.087 1.00 72.00 118 LYS A CA 1
ATOM 947 C C . LYS A 1 118 ? 1.101 -7.087 -17.437 1.00 72.00 118 LYS A C 1
ATOM 949 O O . LYS A 1 118 ? 0.529 -6.649 -18.426 1.00 72.00 118 LYS A O 1
ATOM 954 N N . ALA A 1 119 ? 2.340 -7.575 -17.500 1.00 75.56 119 ALA A N 1
ATOM 955 C CA . ALA A 1 119 ? 3.083 -7.670 -18.754 1.00 75.56 119 ALA A CA 1
ATOM 956 C C . ALA A 1 119 ? 2.396 -8.620 -19.745 1.00 75.56 119 ALA A C 1
ATOM 958 O O . ALA A 1 119 ? 2.320 -8.299 -20.925 1.00 75.56 119 ALA A O 1
ATOM 959 N N . VAL A 1 120 ? 1.849 -9.749 -19.278 1.00 78.81 120 VAL A N 1
ATOM 960 C CA . VAL A 1 120 ? 1.079 -10.673 -20.128 1.00 78.81 120 VAL A CA 1
ATOM 961 C C . VAL A 1 120 ? -0.167 -9.998 -20.697 1.00 78.81 120 VAL A C 1
ATOM 963 O O . VAL A 1 120 ? -0.425 -10.140 -21.889 1.00 78.81 120 VAL A O 1
ATOM 966 N N . GLU A 1 121 ? -0.908 -9.241 -19.885 1.00 80.75 121 GLU A N 1
ATOM 967 C CA . GLU A 1 121 ? -2.086 -8.493 -20.349 1.00 80.75 121 GLU A CA 1
ATOM 968 C C . GLU A 1 121 ? -1.716 -7.492 -21.450 1.00 80.75 121 GLU A C 1
ATOM 970 O O . GLU A 1 121 ? -2.316 -7.520 -22.523 1.00 80.75 121 GLU A O 1
ATOM 975 N N . VAL A 1 122 ? -0.665 -6.691 -21.234 1.00 82.81 122 VAL A N 1
ATOM 976 C CA . VAL A 1 122 ? -0.168 -5.715 -22.220 1.00 82.81 122 VAL A CA 1
ATOM 977 C C . VAL A 1 122 ? 0.296 -6.400 -23.509 1.00 82.81 122 VAL A C 1
ATOM 979 O O . VAL A 1 122 ? -0.022 -5.945 -24.605 1.00 82.81 122 VAL A O 1
ATOM 982 N N . ILE A 1 123 ? 1.030 -7.513 -23.402 1.00 84.75 123 ILE A N 1
ATOM 983 C CA . ILE A 1 123 ? 1.497 -8.278 -24.568 1.00 84.75 123 ILE A CA 1
ATOM 984 C C . ILE A 1 123 ? 0.307 -8.845 -25.351 1.00 84.75 123 ILE A C 1
ATOM 986 O O . ILE A 1 123 ? 0.301 -8.803 -26.581 1.00 84.75 123 ILE A O 1
ATOM 990 N N . TRP A 1 124 ? -0.703 -9.371 -24.657 1.00 85.25 124 TRP A N 1
ATOM 991 C CA . TRP A 1 124 ? -1.893 -9.934 -25.291 1.00 85.25 124 TRP A CA 1
ATOM 992 C C . TRP A 1 124 ? -2.736 -8.868 -25.993 1.00 85.25 124 TRP A C 1
ATOM 994 O O . TRP A 1 124 ? -3.251 -9.104 -27.087 1.00 85.25 124 TRP A O 1
ATOM 1004 N N . GLU A 1 125 ? -2.866 -7.695 -25.379 1.00 86.94 125 GLU A N 1
ATOM 1005 C CA . GLU A 1 125 ? -3.548 -6.543 -25.961 1.00 86.94 125 GLU A CA 1
ATOM 1006 C C . GLU A 1 125 ? -2.831 -6.062 -27.229 1.00 86.94 125 GLU A C 1
ATOM 1008 O O . GLU A 1 125 ? -3.450 -6.017 -28.292 1.00 86.94 125 GLU A O 1
ATOM 1013 N N . ALA A 1 126 ? -1.510 -5.868 -27.170 1.00 85.75 126 ALA A N 1
ATOM 1014 C CA . ALA A 1 126 ? -0.703 -5.505 -28.336 1.00 85.75 126 ALA A CA 1
ATOM 1015 C C . ALA A 1 126 ? -0.786 -6.557 -29.461 1.00 85.75 126 ALA A C 1
ATOM 1017 O O . ALA A 1 126 ? -0.935 -6.221 -30.636 1.00 85.75 126 ALA A O 1
ATOM 1018 N N . HIS A 1 127 ? -0.744 -7.850 -29.119 1.00 88.62 127 HIS A N 1
ATOM 1019 C CA . HIS A 1 127 ? -0.906 -8.930 -30.096 1.00 88.62 127 HIS A CA 1
ATOM 1020 C C . HIS A 1 127 ? -2.286 -8.895 -30.771 1.00 88.62 127 HIS A C 1
ATOM 1022 O O . HIS A 1 127 ? -2.398 -9.126 -31.980 1.00 88.62 127 HIS A O 1
ATOM 1028 N N . ARG A 1 128 ? -3.346 -8.604 -30.007 1.00 87.69 128 ARG A N 1
ATOM 1029 C CA . ARG A 1 128 ? -4.709 -8.479 -30.535 1.00 87.69 128 ARG A CA 1
ATOM 1030 C C . ARG A 1 128 ? -4.810 -7.323 -31.526 1.00 87.69 128 ARG A C 1
ATOM 1032 O O . ARG A 1 128 ? -5.363 -7.523 -32.601 1.00 87.69 128 ARG A O 1
ATOM 1039 N N . GLU A 1 129 ? -4.266 -6.155 -31.200 1.00 82.25 129 GLU A N 1
ATOM 1040 C CA . GLU A 1 129 ? -4.270 -4.990 -32.095 1.00 82.25 129 GLU A CA 1
ATOM 1041 C C . GLU A 1 129 ? -3.551 -5.278 -33.420 1.00 82.25 129 GLU A C 1
ATOM 1043 O O . GLU A 1 129 ? -4.096 -5.020 -34.496 1.00 82.25 129 GLU A O 1
ATOM 1048 N N . ILE A 1 130 ? -2.373 -5.907 -33.357 1.00 81.75 130 ILE A N 1
ATOM 1049 C CA . ILE A 1 130 ? -1.618 -6.322 -34.550 1.00 81.75 130 ILE A CA 1
ATOM 1050 C C . ILE A 1 130 ? -2.434 -7.312 -35.392 1.00 81.75 130 ILE A C 1
ATOM 1052 O O . ILE A 1 130 ? -2.487 -7.189 -36.613 1.00 81.75 130 ILE A O 1
ATOM 1056 N N . SER A 1 131 ? -3.098 -8.276 -34.749 1.00 80.06 131 SER A N 1
ATOM 1057 C CA . SER A 1 131 ? -3.885 -9.311 -35.437 1.00 80.06 131 SER A CA 1
ATOM 1058 C C . SER A 1 131 ? -5.164 -8.772 -36.088 1.00 80.06 131 SER A C 1
ATOM 1060 O O . SER A 1 131 ? -5.646 -9.349 -37.060 1.00 80.06 131 SER A O 1
ATOM 1062 N N . LEU A 1 132 ? -5.730 -7.689 -35.547 1.00 74.25 132 LEU A N 1
ATOM 1063 C CA . LEU A 1 132 ? -6.942 -7.041 -36.057 1.00 74.25 132 LEU A CA 1
ATOM 1064 C C . LEU A 1 132 ? -6.651 -5.987 -37.133 1.00 74.25 132 LEU A C 1
ATOM 1066 O O . LEU A 1 132 ? -7.581 -5.543 -37.805 1.00 74.25 132 LEU A O 1
ATOM 1070 N N . THR A 1 133 ? -5.387 -5.601 -37.317 1.00 69.69 133 THR A N 1
ATOM 1071 C CA . THR A 1 133 ? -4.985 -4.652 -38.357 1.00 69.69 133 THR A CA 1
ATOM 1072 C C . THR A 1 133 ? -4.924 -5.377 -39.710 1.00 69.69 133 THR A C 1
ATOM 1074 O O . THR A 1 133 ? -4.109 -6.290 -39.879 1.00 69.69 133 THR A O 1
ATOM 1077 N N . PRO A 1 134 ? -5.763 -5.019 -40.702 1.00 66.00 134 PRO A N 1
ATOM 1078 C CA . PRO A 1 134 ? -5.733 -5.651 -42.015 1.00 66.00 134 PRO A CA 1
ATOM 1079 C C . PRO A 1 134 ? -4.366 -5.451 -42.679 1.00 66.00 134 PRO A C 1
ATOM 1081 O O . PRO A 1 134 ? -3.833 -4.344 -42.733 1.00 66.00 134 PRO A O 1
ATOM 1084 N N . ARG A 1 135 ? -3.811 -6.528 -43.245 1.00 57.88 135 ARG A N 1
ATOM 1085 C CA . ARG A 1 135 ? -2.453 -6.596 -43.825 1.00 57.88 135 ARG A CA 1
ATOM 1086 C C . ARG A 1 135 ? -2.191 -5.618 -44.991 1.00 57.88 135 ARG A C 1
ATOM 1088 O O . ARG A 1 135 ? -1.071 -5.531 -45.474 1.00 57.88 135 ARG A O 1
ATOM 1095 N N . THR A 1 136 ? -3.198 -4.865 -45.428 1.00 57.59 136 THR A N 1
ATOM 1096 C CA . THR A 1 136 ? -3.172 -3.941 -46.573 1.00 57.59 136 THR A CA 1
ATOM 1097 C C . THR A 1 136 ? -2.524 -2.578 -46.292 1.00 57.59 136 THR A C 1
ATOM 1099 O O . THR A 1 136 ? -2.390 -1.763 -47.208 1.00 57.59 136 THR A O 1
ATOM 1102 N N . GLU A 1 137 ? -2.153 -2.286 -45.042 1.00 56.06 137 GLU A N 1
ATOM 1103 C CA . GLU A 1 137 ? -1.577 -0.986 -44.650 1.00 56.06 137 GLU A CA 1
ATOM 1104 C C . GLU A 1 137 ? -0.069 -1.049 -44.348 1.00 56.06 137 GLU A C 1
ATOM 1106 O O . GLU A 1 137 ? 0.631 -0.053 -44.499 1.00 56.06 137 GLU A O 1
ATOM 1111 N N . LEU A 1 138 ? 0.465 -2.238 -44.046 1.00 57.00 138 LEU A N 1
ATOM 1112 C CA . LEU A 1 138 ? 1.895 -2.446 -43.768 1.00 57.00 138 LEU A CA 1
ATOM 1113 C C . LEU A 1 138 ? 2.777 -2.487 -45.032 1.00 57.00 138 LEU A C 1
ATOM 1115 O O . LEU A 1 138 ? 3.993 -2.349 -44.930 1.00 57.00 138 LEU A O 1
ATOM 1119 N N . GLU A 1 139 ? 2.188 -2.636 -46.222 1.00 55.56 139 GLU A N 1
ATOM 1120 C CA . GLU A 1 139 ? 2.922 -2.742 -47.496 1.00 55.56 139 GLU A CA 1
ATOM 1121 C C . GLU A 1 139 ? 2.968 -1.435 -48.314 1.00 55.56 139 GLU A C 1
ATOM 1123 O O . GLU A 1 139 ? 3.603 -1.397 -49.362 1.00 55.56 139 GLU A O 1
ATOM 1128 N N . ARG A 1 140 ? 2.348 -0.337 -47.850 1.00 55.94 140 ARG A N 1
ATOM 1129 C CA . ARG A 1 140 ? 2.288 0.945 -48.594 1.00 55.94 140 ARG A CA 1
ATOM 1130 C C . ARG A 1 140 ? 3.388 1.964 -48.250 1.00 55.94 140 ARG A C 1
ATOM 1132 O O . ARG A 1 140 ? 3.335 3.090 -48.733 1.00 55.94 140 ARG A O 1
ATOM 1139 N N . GLY A 1 141 ? 4.367 1.587 -47.426 1.00 57.66 141 GLY A N 1
ATOM 1140 C CA . GLY A 1 141 ? 5.411 2.483 -46.907 1.00 57.66 141 GLY A CA 1
ATOM 1141 C C . GLY A 1 141 ? 6.855 2.052 -47.183 1.00 57.66 141 GLY A C 1
ATOM 1142 O O . GLY A 1 141 ? 7.727 2.370 -46.377 1.00 57.66 141 GLY A O 1
ATOM 1143 N N . ARG A 1 142 ? 7.114 1.308 -48.265 1.00 43.59 142 ARG A N 1
ATOM 1144 C CA . ARG A 1 142 ? 8.468 1.033 -48.776 1.00 43.59 142 ARG A CA 1
ATOM 1145 C C . ARG A 1 142 ? 8.607 1.476 -50.219 1.00 43.59 142 ARG A C 1
ATOM 1147 O O . ARG A 1 142 ? 7.633 1.275 -50.973 1.00 43.59 142 ARG A O 1
#

Secondary structure (DSSP, 8-state):
-----------GGG--S-------------TTSSPPHHHHHHHHHHHHHHTT-EEES--PBPTTT-SBPPEEP-HHHHHHHHHHHHTTTS-HHHHHHHHT-SSHHHHHHHHHHHHHHHHHHHHHHHHHHHHHS-TTSTTS--

Foldseek 3Di:
DDDDDDPDDDDPPPPPDDDPPDPPPPPPPPPVVDDDPVNVQVVQQVVQVVVVAFPAQAADQDPVPRDGHGRGDTPVNVLLVVLQVCLVPDDLVVSCVVSVPPDSCVSCVNHVVVVVVVVVVVVVVVVVVVVPDPPVPVPPPD